Protein AF-A0A0F9KFK3-F1 (afdb_monomer_lite)

Secondary structure (DSSP, 8-state):
------EEPPHHHHHHHS-SB-TTT--BEEEEEE-SSEEEEEETTT--EEEEESE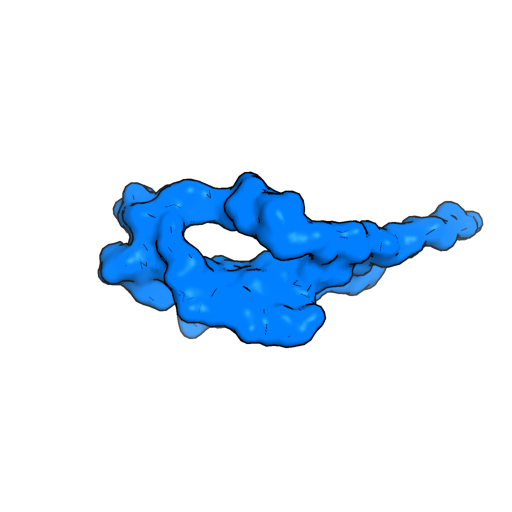EBTTB-------

pLDDT: mean 78.47, std 14.56, range [40.62, 92.25]

Radius of gyration: 12.97 Å; chains: 1; bounding box: 26×20×40 Å

Foldseek 3Di:
DPPPDWQQADPVVQVVVDDQADPPPRAGKAFDDDDPFWTWIARPPPRFIFIGGRTADPVDGPGDGDD

Sequence (67 aa):
MEDIKPIVRTRSEVKELAPKLCVDCKGKVEYWDETSDELVFQCVNCKRFYSIPYIWDPNNPIFYFSH

Structure (mmCIF, N/CA/C/O backbone):
data_AF-A0A0F9KFK3-F1
#
_entry.id   AF-A0A0F9KFK3-F1
#
loop_
_atom_site.group_PDB
_atom_site.id
_atom_site.type_symbol
_atom_site.label_atom_id
_atom_site.label_alt_id
_atom_site.label_comp_id
_atom_site.label_asym_id
_atom_site.label_entity_id
_atom_site.label_seq_id
_atom_site.pdbx_PDB_ins_code
_atom_site.Cartn_x
_atom_site.Cartn_y
_atom_site.Cartn_z
_atom_site.occupancy
_atom_site.B_iso_or_equiv
_atom_site.auth_seq_id
_atom_site.auth_comp_id
_atom_site.auth_asym_id
_atom_site.auth_atom_id
_atom_site.pdbx_PDB_model_num
ATOM 1 N N . MET A 1 1 ? 7.085 9.586 -31.363 1.00 44.84 1 MET A N 1
ATOM 2 C CA . MET A 1 1 ? 6.536 8.791 -30.251 1.00 44.84 1 MET A CA 1
ATOM 3 C C . MET A 1 1 ? 7.583 8.849 -29.171 1.00 44.84 1 MET A C 1
ATOM 5 O O . MET A 1 1 ? 8.692 8.414 -29.431 1.00 44.84 1 MET A O 1
ATOM 9 N N . GLU A 1 2 ? 7.305 9.524 -28.061 1.00 50.97 2 GLU A N 1
ATOM 10 C CA . GLU A 1 2 ? 8.213 9.494 -26.916 1.00 50.97 2 GLU A CA 1
ATOM 11 C C . GLU A 1 2 ? 8.064 8.123 -26.261 1.00 50.97 2 GLU A C 1
ATOM 13 O O . GLU A 1 2 ? 6.983 7.776 -25.789 1.00 50.97 2 GLU A O 1
ATOM 18 N N . ASP A 1 3 ? 9.124 7.319 -26.308 1.00 54.59 3 ASP A N 1
ATOM 19 C CA . ASP A 1 3 ? 9.227 6.056 -25.588 1.00 54.59 3 ASP A CA 1
ATOM 20 C C . ASP A 1 3 ? 9.149 6.343 -24.087 1.00 54.59 3 ASP A C 1
ATOM 22 O O . ASP A 1 3 ? 10.147 6.675 -23.437 1.00 54.59 3 ASP A O 1
ATOM 26 N N . ILE A 1 4 ? 7.943 6.273 -23.527 1.00 61.09 4 ILE A N 1
ATOM 27 C CA . ILE A 1 4 ? 7.752 6.444 -22.093 1.00 61.09 4 ILE A CA 1
ATOM 28 C C . ILE A 1 4 ? 8.336 5.202 -21.420 1.00 61.09 4 ILE A C 1
ATOM 30 O O . ILE A 1 4 ? 7.754 4.120 -21.468 1.00 61.09 4 ILE A O 1
ATOM 34 N N . LYS A 1 5 ? 9.541 5.342 -20.861 1.00 61.66 5 LYS A N 1
ATOM 35 C CA . LYS A 1 5 ? 10.243 4.241 -20.198 1.00 61.66 5 LYS A CA 1
ATOM 36 C C . LYS A 1 5 ? 9.504 3.840 -18.916 1.00 61.66 5 LYS A C 1
ATOM 38 O O . LYS A 1 5 ? 9.056 4.732 -18.189 1.00 61.66 5 LYS A O 1
ATOM 43 N N . PRO A 1 6 ? 9.428 2.536 -18.601 1.00 66.81 6 PRO A N 1
ATOM 44 C CA . PRO A 1 6 ? 8.876 2.078 -17.335 1.00 66.81 6 PRO A CA 1
ATOM 45 C C . PRO A 1 6 ? 9.659 2.685 -16.172 1.00 66.81 6 PRO A C 1
ATOM 47 O O . PRO A 1 6 ? 10.895 2.690 -16.162 1.00 66.81 6 PRO A O 1
ATOM 50 N N . ILE A 1 7 ? 8.933 3.206 -15.186 1.00 74.75 7 ILE A N 1
ATOM 51 C CA . ILE A 1 7 ? 9.523 3.742 -13.963 1.00 74.75 7 ILE A CA 1
ATOM 52 C C . ILE A 1 7 ? 9.675 2.575 -12.996 1.00 74.75 7 ILE A C 1
ATOM 54 O O . ILE A 1 7 ? 8.695 2.099 -12.422 1.00 74.75 7 ILE A O 1
ATOM 58 N N . VAL A 1 8 ? 10.912 2.117 -12.822 1.00 78.50 8 VAL A N 1
ATOM 59 C CA . VAL A 1 8 ? 11.258 1.130 -11.797 1.00 78.50 8 VAL A CA 1
ATOM 60 C C . VAL A 1 8 ? 11.468 1.871 -10.483 1.00 78.50 8 VAL A C 1
ATOM 62 O O . VAL A 1 8 ? 12.363 2.706 -10.371 1.00 78.50 8 VAL A O 1
ATOM 65 N N . ARG A 1 9 ? 10.623 1.578 -9.501 1.00 80.75 9 ARG A N 1
ATOM 66 C CA . ARG A 1 9 ? 10.657 2.145 -8.155 1.00 80.75 9 ARG A CA 1
ATOM 67 C C . ARG A 1 9 ? 11.306 1.176 -7.188 1.00 80.75 9 ARG A C 1
ATOM 69 O O . ARG A 1 9 ? 11.229 -0.040 -7.340 1.00 80.75 9 ARG A O 1
ATOM 76 N N . THR A 1 10 ? 11.915 1.726 -6.153 1.00 82.88 10 THR A N 1
ATOM 77 C CA . THR A 1 10 ? 12.432 0.947 -5.028 1.00 82.88 10 THR A CA 1
ATOM 78 C C . THR A 1 10 ? 11.348 0.678 -3.982 1.00 82.88 10 THR A C 1
ATOM 80 O O . THR A 1 10 ? 10.318 1.349 -3.923 1.00 82.88 10 THR A O 1
ATOM 83 N N . ARG A 1 11 ? 11.606 -0.278 -3.081 1.00 80.56 11 ARG A N 1
ATOM 84 C CA . ARG A 1 11 ? 10.713 -0.613 -1.953 1.00 80.56 11 ARG A CA 1
ATOM 85 C C . ARG A 1 11 ? 10.357 0.586 -1.093 1.00 80.56 11 ARG A C 1
ATOM 87 O O . ARG A 1 11 ? 9.221 0.701 -0.638 1.00 80.56 11 ARG A O 1
ATOM 94 N N . SER A 1 12 ? 11.327 1.459 -0.851 1.00 83.69 12 SER A N 1
ATOM 95 C CA . SER A 1 12 ? 11.121 2.666 -0.057 1.00 83.69 12 SER A CA 1
ATOM 96 C C . SER A 1 12 ? 10.132 3.603 -0.742 1.00 83.69 12 SER A C 1
ATOM 98 O O . SER A 1 12 ? 9.155 3.999 -0.118 1.00 83.69 12 SER A O 1
ATOM 100 N N . GLU A 1 13 ? 10.309 3.855 -2.039 1.00 84.38 13 GLU A N 1
ATOM 101 C CA . GLU A 1 13 ? 9.411 4.722 -2.807 1.00 84.38 13 GLU A CA 1
ATOM 102 C C . GLU A 1 13 ? 7.993 4.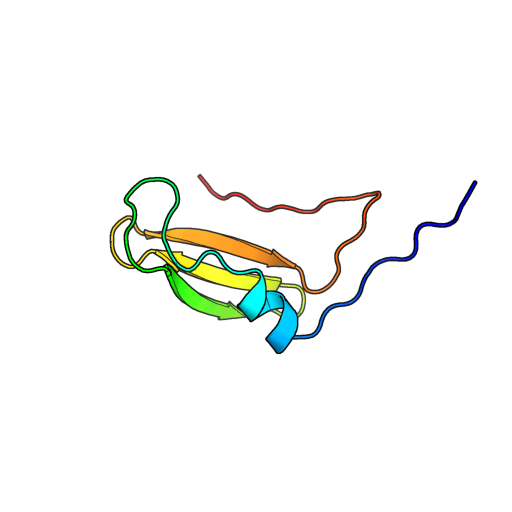154 -2.884 1.00 84.38 13 GLU A C 1
ATOM 104 O O . GLU A 1 13 ? 7.016 4.873 -2.690 1.00 84.38 13 GLU A O 1
ATOM 109 N N . VAL A 1 14 ? 7.858 2.846 -3.109 1.00 83.62 14 VAL A N 1
ATOM 110 C CA . VAL A 1 14 ? 6.546 2.192 -3.151 1.00 83.62 14 VAL A CA 1
ATOM 111 C C . VAL A 1 14 ? 5.833 2.273 -1.793 1.00 83.62 14 VAL A C 1
ATOM 113 O O . VAL A 1 14 ? 4.627 2.515 -1.741 1.00 83.62 14 VAL A O 1
ATOM 116 N N . LYS A 1 15 ? 6.566 2.149 -0.680 1.00 83.00 15 LYS A N 1
ATOM 117 C CA . LYS A 1 15 ? 6.012 2.359 0.668 1.00 83.00 15 LYS A CA 1
ATOM 118 C C . LYS A 1 15 ? 5.549 3.791 0.906 1.00 83.00 15 LYS A C 1
ATOM 120 O O . LYS A 1 15 ? 4.570 3.985 1.619 1.00 83.00 15 LYS A O 1
ATOM 125 N N . GLU A 1 16 ? 6.219 4.780 0.326 1.00 85.38 16 GLU A N 1
ATOM 126 C CA . GLU A 1 16 ? 5.795 6.181 0.421 1.00 85.38 16 GLU A CA 1
ATOM 127 C C . GLU A 1 16 ? 4.536 6.474 -0.405 1.00 85.38 16 GLU A C 1
ATOM 129 O O . GLU A 1 16 ? 3.742 7.334 -0.025 1.00 85.38 16 GLU A O 1
ATOM 134 N N . L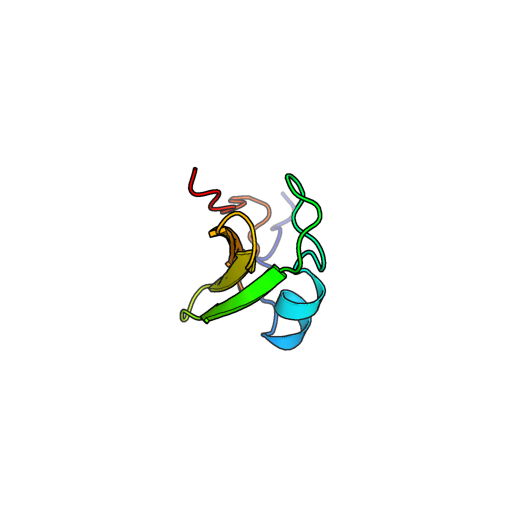EU A 1 17 ? 4.315 5.723 -1.488 1.00 83.31 17 LEU A N 1
ATOM 135 C CA . LEU A 1 17 ? 3.093 5.789 -2.295 1.00 83.31 17 LEU A CA 1
ATOM 136 C C . LEU A 1 17 ? 1.892 5.103 -1.632 1.00 83.31 17 LEU A C 1
ATOM 138 O O . LEU A 1 17 ? 0.750 5.344 -2.031 1.00 83.31 17 LEU A O 1
ATOM 142 N N . ALA A 1 18 ? 2.128 4.253 -0.632 1.00 82.19 18 ALA A N 1
ATOM 143 C CA . ALA A 1 18 ? 1.066 3.537 0.050 1.00 82.19 18 ALA A CA 1
ATOM 144 C C . ALA A 1 18 ? 0.138 4.491 0.817 1.00 82.19 18 ALA A C 1
ATOM 146 O O . ALA A 1 18 ? 0.603 5.357 1.570 1.00 82.19 18 ALA A O 1
ATOM 147 N N . PRO A 1 19 ? -1.192 4.335 0.682 1.00 83.69 19 PRO A N 1
ATOM 148 C CA . PRO A 1 19 ? -2.121 5.148 1.444 1.00 83.69 19 PRO A CA 1
ATOM 149 C C . PRO A 1 19 ? -1.955 4.840 2.934 1.00 83.69 19 PRO A C 1
ATOM 151 O O . PRO A 1 19 ? -2.072 3.696 3.356 1.00 83.69 19 PRO A O 1
ATOM 154 N N . LYS A 1 20 ? -1.724 5.872 3.754 1.00 86.75 20 LYS A N 1
ATOM 155 C CA . LYS A 1 20 ? -1.622 5.716 5.221 1.00 86.75 20 LYS A CA 1
ATOM 156 C C . LYS A 1 20 ? -2.950 5.291 5.859 1.00 86.75 20 LYS A C 1
ATOM 158 O O . LYS A 1 20 ? -2.964 4.658 6.914 1.00 86.75 20 LYS A O 1
ATOM 163 N N . LEU A 1 21 ? -4.062 5.672 5.228 1.00 90.06 21 LEU A N 1
ATOM 164 C CA . LEU A 1 21 ? -5.4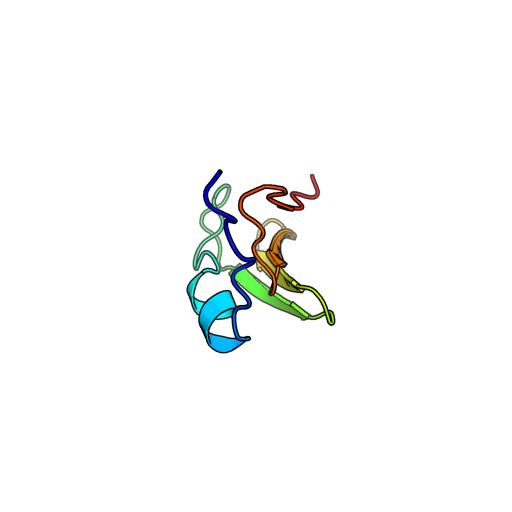22 5.399 5.679 1.00 90.06 21 LEU A CA 1
ATOM 165 C C . 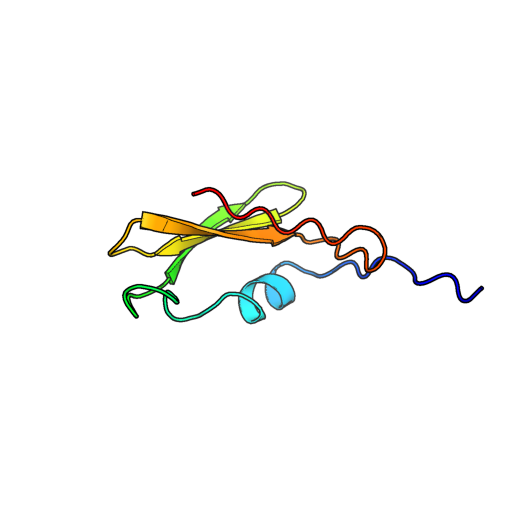LEU A 1 21 ? -6.228 4.759 4.555 1.00 90.06 21 LEU A C 1
ATOM 167 O O . LEU A 1 21 ? -6.127 5.157 3.396 1.00 90.06 21 LEU A O 1
ATOM 171 N N . CYS A 1 22 ? -7.078 3.809 4.923 1.00 88.62 22 CYS A N 1
ATOM 172 C CA . CYS A 1 22 ? -7.996 3.161 4.007 1.00 88.62 22 CYS A CA 1
ATOM 173 C C . CYS A 1 22 ? -8.981 4.185 3.439 1.00 88.62 22 CYS A C 1
ATOM 175 O O . CYS A 1 22 ? -9.550 4.996 4.173 1.00 88.62 22 CYS A O 1
ATOM 177 N N . VAL A 1 23 ? -9.200 4.132 2.128 1.00 85.94 23 VAL A N 1
ATOM 178 C CA . VAL A 1 23 ? -10.123 5.036 1.433 1.00 85.94 23 VAL A CA 1
ATOM 179 C C . VAL A 1 23 ? -11.558 4.872 1.941 1.00 85.94 23 VAL A C 1
ATOM 181 O O . VAL A 1 23 ? -12.212 5.887 2.172 1.00 85.94 23 VAL A O 1
ATOM 184 N N . ASP A 1 24 ? -12.000 3.635 2.187 1.00 84.44 24 ASP A N 1
ATOM 185 C CA . ASP A 1 24 ? -13.371 3.316 2.600 1.00 84.44 24 ASP A CA 1
ATOM 186 C C . ASP A 1 24 ? -13.638 3.601 4.078 1.00 84.44 24 ASP A C 1
ATOM 188 O O . ASP A 1 24 ? -14.550 4.347 4.418 1.00 84.44 24 ASP A O 1
ATOM 192 N N . CYS A 1 25 ? -12.850 3.006 4.978 1.00 89.31 25 CYS A N 1
ATOM 193 C CA . CYS A 1 25 ? -13.152 3.026 6.412 1.00 89.31 25 CYS A CA 1
ATOM 194 C C . CYS A 1 25 ? -12.281 4.001 7.211 1.00 89.31 25 CYS A C 1
ATOM 196 O O . CYS A 1 25 ? -12.382 4.038 8.436 1.00 89.31 25 CYS A O 1
ATOM 198 N N . LYS A 1 26 ? -11.373 4.735 6.545 1.00 90.88 26 LYS A N 1
ATOM 199 C CA . LYS A 1 26 ? -10.343 5.586 7.175 1.00 90.88 26 LYS A CA 1
ATOM 200 C C . LYS A 1 26 ? -9.487 4.859 8.223 1.00 90.88 26 LYS A C 1
ATOM 202 O O . LYS A 1 26 ? -8.800 5.499 9.010 1.00 90.88 26 LYS A O 1
ATOM 207 N N . GLY A 1 27 ? -9.509 3.525 8.229 1.00 90.00 27 GLY A N 1
ATOM 208 C CA . GLY A 1 27 ? -8.715 2.691 9.123 1.00 90.00 27 GLY A CA 1
ATOM 209 C C . GLY A 1 27 ? -7.241 2.680 8.733 1.00 90.00 27 GLY A C 1
ATOM 210 O O . GLY A 1 27 ? -6.883 3.009 7.603 1.00 90.00 27 GLY A O 1
ATOM 211 N N . LYS A 1 28 ? -6.380 2.267 9.665 1.00 92.25 28 LYS A N 1
ATOM 212 C CA . LYS A 1 28 ? -4.940 2.141 9.418 1.00 92.25 28 LYS A CA 1
ATOM 213 C C . LYS A 1 28 ? -4.678 1.113 8.313 1.00 92.25 28 LYS A C 1
ATOM 215 O O . LYS A 1 28 ? -5.275 0.033 8.313 1.00 92.25 28 LYS A O 1
ATOM 220 N N . VAL A 1 29 ? -3.806 1.463 7.376 1.00 91.75 29 VAL A N 1
ATOM 221 C CA . VAL A 1 29 ? -3.277 0.546 6.362 1.00 91.75 29 VAL A CA 1
ATOM 222 C C . VAL A 1 29 ? -1.853 0.197 6.757 1.00 91.75 29 VAL A C 1
ATOM 224 O O . VAL A 1 29 ? -1.058 1.079 7.082 1.00 91.75 29 VAL A O 1
ATOM 227 N N . GLU A 1 30 ? -1.552 -1.094 6.785 1.00 92.06 30 GLU A N 1
ATOM 228 C CA . GLU A 1 30 ? -0.240 -1.612 7.154 1.00 92.06 30 GLU A CA 1
ATOM 229 C C . GLU A 1 30 ? 0.289 -2.530 6.059 1.00 92.06 30 GLU A C 1
ATOM 231 O O . GLU A 1 30 ? -0.466 -3.040 5.231 1.00 92.06 30 GLU A O 1
ATOM 236 N N . TYR A 1 31 ? 1.606 -2.710 6.043 1.00 91.31 31 TYR A N 1
ATOM 237 C CA . TYR A 1 31 ? 2.248 -3.684 5.173 1.00 91.31 31 TYR A CA 1
ATOM 238 C C . TYR A 1 31 ? 1.667 -5.078 5.436 1.00 91.31 31 TYR A C 1
ATOM 240 O O . TYR A 1 31 ? 1.561 -5.489 6.593 1.00 91.31 31 TYR A O 1
ATOM 248 N N . TRP A 1 32 ? 1.303 -5.779 4.366 1.00 90.56 32 TRP A N 1
ATOM 249 C CA . TRP A 1 32 ? 0.766 -7.132 4.428 1.00 90.56 32 TRP A CA 1
ATOM 250 C C . TRP A 1 32 ? 1.753 -8.137 3.843 1.00 90.56 32 TRP A C 1
ATOM 252 O O . TRP A 1 32 ? 2.168 -9.049 4.551 1.00 90.56 32 TRP A O 1
ATOM 262 N N . ASP A 1 33 ? 2.149 -7.947 2.585 1.00 91.06 33 ASP A N 1
ATOM 263 C CA . ASP A 1 33 ? 2.995 -8.890 1.854 1.00 91.06 33 ASP A CA 1
ATOM 264 C C . ASP A 1 33 ? 3.814 -8.182 0.760 1.00 91.06 33 ASP A C 1
ATOM 266 O O . ASP A 1 33 ? 3.628 -6.992 0.491 1.00 91.06 33 ASP A O 1
ATOM 270 N N . GLU A 1 34 ? 4.755 -8.895 0.151 1.00 89.50 34 GLU A N 1
ATOM 271 C CA . GLU A 1 34 ? 5.648 -8.382 -0.885 1.00 89.50 34 GLU A CA 1
ATOM 272 C C . GLU A 1 34 ? 6.001 -9.507 -1.846 1.00 89.50 34 GLU A C 1
ATOM 274 O O . GLU A 1 34 ? 6.513 -10.551 -1.442 1.00 89.50 34 GLU A O 1
ATOM 279 N N . THR A 1 35 ? 5.777 -9.259 -3.129 1.00 86.31 35 THR A N 1
ATOM 280 C CA . THR A 1 35 ? 6.228 -10.131 -4.208 1.00 86.31 35 THR A CA 1
ATOM 281 C C . THR A 1 35 ? 7.406 -9.481 -4.934 1.00 86.31 35 THR A C 1
ATOM 283 O O . THR A 1 35 ? 7.801 -8.349 -4.645 1.00 86.31 35 THR A O 1
ATOM 286 N N . SER A 1 36 ? 7.988 -10.192 -5.900 1.00 82.56 36 SER A N 1
ATOM 287 C CA . SER A 1 36 ? 9.041 -9.637 -6.760 1.00 82.56 36 SER A CA 1
ATOM 288 C C . SER A 1 36 ? 8.567 -8.456 -7.616 1.00 82.56 36 SER A C 1
ATOM 290 O O . SER A 1 36 ? 9.398 -7.670 -8.066 1.00 82.56 36 SER A O 1
ATOM 292 N N . ASP A 1 37 ? 7.254 -8.308 -7.803 1.00 82.38 37 ASP A N 1
ATOM 293 C CA . ASP A 1 37 ? 6.650 -7.349 -8.727 1.00 82.38 37 ASP A CA 1
ATOM 294 C C . ASP A 1 37 ? 5.865 -6.240 -8.017 1.00 82.38 37 ASP A C 1
ATOM 296 O O . ASP A 1 37 ? 5.761 -5.133 -8.548 1.00 82.38 37 ASP A O 1
ATOM 300 N N . GLU A 1 38 ? 5.378 -6.468 -6.792 1.00 85.75 38 GLU A N 1
ATOM 301 C CA . GLU A 1 38 ? 4.550 -5.504 -6.060 1.00 85.75 38 GLU A CA 1
ATOM 302 C C . GLU A 1 38 ? 4.669 -5.585 -4.531 1.00 85.75 38 GLU A C 1
ATOM 304 O O . GLU A 1 38 ? 4.997 -6.615 -3.943 1.00 85.75 38 GLU A O 1
ATOM 309 N N . LEU A 1 39 ? 4.346 -4.471 -3.872 1.00 88.75 39 LEU A N 1
ATOM 310 C CA . LEU A 1 39 ? 4.078 -4.418 -2.437 1.00 88.75 39 LEU A CA 1
ATOM 311 C C . LEU A 1 39 ? 2.581 -4.443 -2.175 1.00 88.75 39 LEU A C 1
ATOM 313 O O . LEU A 1 39 ? 1.827 -3.651 -2.742 1.00 88.75 39 LEU A O 1
ATOM 317 N N . VAL A 1 40 ? 2.179 -5.281 -1.228 1.00 90.00 40 VAL A N 1
ATOM 318 C CA . VAL A 1 40 ? 0.795 -5.420 -0.795 1.00 90.00 40 VAL A CA 1
ATOM 319 C C . VAL A 1 40 ? 0.640 -4.844 0.607 1.00 90.00 40 VAL A C 1
ATOM 321 O O . VAL A 1 40 ? 1.354 -5.185 1.552 1.00 90.00 40 VAL A O 1
ATOM 324 N N . PHE A 1 41 ? -0.352 -3.983 0.760 1.00 90.69 41 PHE A N 1
ATOM 325 C CA . PHE A 1 41 ? -0.778 -3.405 2.021 1.00 90.69 41 PHE A CA 1
ATOM 326 C C . PHE A 1 41 ? -2.213 -3.827 2.307 1.00 90.69 41 PHE A C 1
ATOM 328 O O . PHE A 1 41 ? -3.011 -4.027 1.393 1.00 90.69 41 PHE A O 1
ATOM 335 N N . GLN A 1 42 ? -2.568 -3.940 3.580 1.00 91.69 42 GLN A N 1
ATOM 336 C CA . GLN A 1 42 ? -3.916 -4.286 4.003 1.00 91.69 42 GLN A CA 1
ATOM 337 C C . GLN A 1 42 ? -4.413 -3.286 5.042 1.00 91.69 42 GLN A C 1
ATOM 339 O O . GLN A 1 42 ? -3.704 -2.910 5.976 1.00 91.69 42 GLN A O 1
ATOM 344 N N . CYS A 1 43 ? -5.673 -2.874 4.915 1.00 92.19 43 C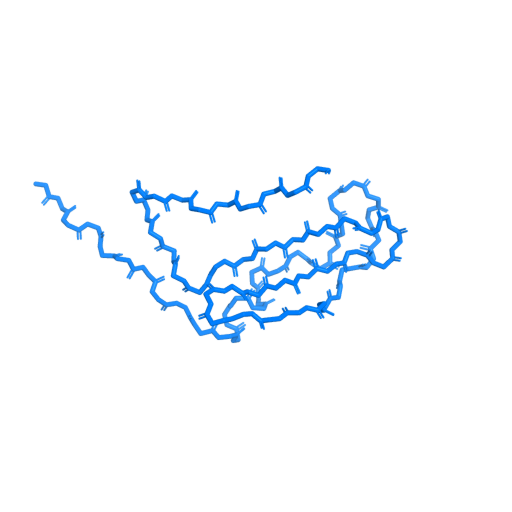YS A N 1
ATOM 345 C CA . CYS A 1 43 ? -6.355 -2.203 6.005 1.00 92.19 43 CYS A CA 1
ATOM 346 C C . CYS A 1 43 ? -6.648 -3.187 7.138 1.00 92.19 43 CYS A C 1
ATOM 348 O O . CYS A 1 43 ? -7.367 -4.168 6.953 1.00 92.19 43 CYS A O 1
ATOM 350 N N . VAL A 1 44 ? -6.190 -2.878 8.349 1.00 90.44 44 VAL A N 1
ATOM 351 C CA . VAL A 1 44 ? -6.428 -3.749 9.509 1.00 90.44 44 VAL A CA 1
ATOM 352 C C . VAL A 1 44 ? -7.901 -3.849 9.902 1.00 90.44 44 VAL A C 1
ATOM 354 O O . VAL A 1 44 ? -8.295 -4.861 10.477 1.00 90.44 44 VAL A O 1
ATOM 357 N N . ASN A 1 45 ? -8.701 -2.831 9.564 1.00 91.44 45 ASN A N 1
ATOM 358 C CA . ASN A 1 45 ? -10.100 -2.710 9.971 1.00 91.44 45 ASN A CA 1
ATOM 359 C C . ASN A 1 45 ? -11.056 -3.400 8.982 1.00 91.44 45 ASN A C 1
ATOM 361 O O . ASN A 1 45 ? -11.751 -4.340 9.345 1.00 91.44 45 ASN A O 1
ATOM 365 N N . CYS A 1 46 ? -11.058 -2.978 7.712 1.00 90.44 46 CYS A N 1
ATOM 366 C CA . CYS A 1 46 ? -11.967 -3.523 6.692 1.00 90.44 46 CYS A CA 1
ATOM 367 C C . CYS A 1 46 ? -11.343 -4.619 5.816 1.00 90.44 46 CYS A C 1
ATOM 369 O O . CYS A 1 46 ? -11.992 -5.084 4.886 1.00 90.44 46 CYS A O 1
ATOM 371 N N . LYS A 1 47 ? -10.082 -5.000 6.069 1.00 88.81 47 LYS A N 1
ATOM 372 C CA . LYS A 1 47 ? -9.342 -6.026 5.312 1.00 88.81 47 LYS A CA 1
ATOM 373 C C . LYS A 1 47 ? -9.180 -5.745 3.815 1.00 88.81 47 LYS A C 1
ATOM 375 O O . LYS A 1 47 ? -8.781 -6.633 3.072 1.00 88.81 47 LYS A O 1
ATOM 380 N N . ARG A 1 48 ? -9.407 -4.502 3.378 1.00 86.75 48 ARG A N 1
ATOM 381 C CA . ARG A 1 48 ? -9.163 -4.073 1.997 1.00 86.75 48 ARG A CA 1
ATOM 382 C C . ARG A 1 48 ? -7.672 -4.101 1.670 1.00 86.75 48 ARG A C 1
ATOM 384 O O . ARG A 1 48 ? -6.868 -3.617 2.470 1.00 86.75 48 ARG A O 1
ATOM 391 N N . PHE A 1 49 ? -7.331 -4.626 0.500 1.00 88.06 49 PHE A N 1
ATOM 392 C CA . PHE A 1 49 ? -5.957 -4.726 0.017 1.00 88.06 49 PHE A CA 1
ATOM 393 C C . PHE A 1 49 ? -5.601 -3.569 -0.923 1.00 88.06 49 PHE A C 1
ATOM 395 O O . PHE A 1 49 ? -6.447 -3.072 -1.669 1.00 88.06 49 PHE A O 1
ATOM 402 N N . TYR A 1 50 ? -4.341 -3.151 -0.870 1.00 85.44 50 TYR A N 1
ATOM 403 C CA . TYR A 1 50 ? -3.734 -2.145 -1.732 1.00 85.44 50 TYR A CA 1
ATOM 404 C C . TYR A 1 50 ? -2.425 -2.704 -2.269 1.00 85.44 50 TYR A C 1
ATOM 406 O O . TYR A 1 50 ? -1.491 -2.929 -1.509 1.00 85.44 50 TYR A O 1
ATOM 414 N N . SER A 1 51 ? -2.369 -2.912 -3.570 1.00 87.25 51 SER A N 1
ATOM 415 C CA . SER A 1 51 ? -1.217 -3.457 -4.281 1.00 87.25 51 SER A CA 1
ATOM 416 C C . SER A 1 51 ? -0.559 -2.338 -5.073 1.00 87.25 51 SER A C 1
ATOM 418 O O . SER A 1 51 ? -1.238 -1.616 -5.806 1.00 87.25 51 SER A O 1
ATOM 420 N N . ILE A 1 52 ? 0.746 -2.152 -4.897 1.00 85.69 52 ILE A N 1
ATOM 421 C CA . ILE A 1 52 ? 1.508 -1.128 -5.608 1.00 85.69 52 ILE A CA 1
ATOM 422 C C . ILE A 1 52 ? 2.694 -1.799 -6.301 1.00 85.69 52 ILE A C 1
ATOM 424 O O . ILE A 1 52 ? 3.584 -2.306 -5.613 1.00 85.69 52 ILE A O 1
ATOM 428 N N . PRO A 1 53 ? 2.735 -1.794 -7.644 1.00 85.19 53 PRO A N 1
ATOM 429 C CA . PRO A 1 53 ? 3.814 -2.425 -8.384 1.00 85.19 53 PRO A CA 1
ATOM 430 C C . PRO A 1 53 ? 5.124 -1.640 -8.252 1.00 85.19 53 PRO A C 1
ATOM 432 O O . PRO A 1 53 ? 5.137 -0.404 -8.208 1.00 85.19 53 PRO A O 1
ATOM 435 N N . TYR A 1 54 ? 6.237 -2.371 -8.246 1.00 84.00 54 TYR A N 1
ATOM 436 C CA . TYR A 1 54 ? 7.585 -1.812 -8.345 1.00 84.00 54 TYR A CA 1
ATOM 437 C C . TYR A 1 54 ? 7.840 -1.198 -9.717 1.00 84.00 54 TYR A C 1
ATOM 439 O O . TYR A 1 54 ? 8.526 -0.187 -9.825 1.00 84.00 54 TYR A O 1
ATOM 447 N N . ILE A 1 55 ? 7.275 -1.786 -10.769 1.00 80.25 55 ILE A N 1
ATOM 448 C CA . ILE A 1 55 ? 7.417 -1.302 -12.138 1.00 80.25 55 ILE A CA 1
ATOM 449 C C . ILE A 1 55 ? 6.115 -0.606 -12.519 1.00 80.25 55 ILE A C 1
ATOM 451 O O . ILE A 1 55 ? 5.088 -1.248 -12.725 1.00 80.25 55 ILE A O 1
ATOM 455 N N . TRP A 1 56 ? 6.150 0.722 -12.598 1.00 72.62 56 TRP A N 1
ATOM 456 C CA . TRP A 1 56 ? 5.032 1.495 -13.119 1.00 72.62 56 TRP A CA 1
ATOM 457 C C . TRP A 1 56 ? 5.253 1.747 -14.605 1.00 72.62 56 TRP A C 1
ATOM 459 O O . TRP A 1 56 ? 6.115 2.545 -14.986 1.00 72.62 56 TRP A O 1
ATOM 469 N N . ASP A 1 57 ? 4.474 1.058 -15.435 1.00 66.94 57 ASP A N 1
ATOM 470 C CA . ASP A 1 57 ? 4.437 1.321 -16.865 1.00 66.94 57 ASP A CA 1
ATOM 471 C C . ASP A 1 57 ? 3.268 2.274 -17.189 1.00 66.94 57 ASP A C 1
ATOM 473 O O . ASP A 1 57 ? 2.106 1.930 -16.958 1.00 66.94 57 ASP A O 1
ATOM 477 N N . PRO A 1 58 ? 3.533 3.485 -17.702 1.00 64.12 58 PRO A N 1
ATOM 478 C CA . PRO A 1 58 ? 2.483 4.430 -18.081 1.00 64.12 58 PRO A CA 1
ATOM 479 C C . PRO A 1 58 ? 1.607 3.938 -19.240 1.00 64.12 58 PRO A C 1
ATOM 481 O O . PRO A 1 58 ? 0.479 4.408 -19.376 1.00 64.12 58 PRO A O 1
ATOM 484 N N . ASN A 1 59 ? 2.099 3.009 -20.067 1.00 60.59 59 ASN A N 1
ATOM 485 C CA . ASN A 1 59 ? 1.327 2.416 -21.161 1.00 60.59 59 ASN A CA 1
ATOM 486 C C . ASN A 1 59 ? 0.521 1.196 -20.703 1.00 60.59 59 ASN A C 1
ATOM 488 O O . ASN A 1 59 ? -0.409 0.783 -21.395 1.00 60.59 59 ASN A O 1
ATOM 492 N N . ASN A 1 60 ? 0.860 0.623 -19.548 1.00 54.59 60 ASN A N 1
ATOM 493 C CA . ASN A 1 60 ? 0.139 -0.490 -18.952 1.00 54.59 60 ASN A CA 1
ATOM 494 C C . ASN A 1 60 ? 0.051 -0.299 -17.427 1.00 54.59 60 ASN A C 1
ATOM 496 O O . ASN A 1 60 ? 0.820 -0.902 -16.675 1.00 54.59 60 ASN A O 1
ATOM 500 N N . PRO A 1 61 ? -0.844 0.588 -16.951 1.00 54.19 61 PRO A N 1
ATOM 501 C CA . PRO A 1 61 ? -1.003 0.852 -15.531 1.00 54.19 61 PRO A CA 1
ATOM 502 C C . PRO A 1 61 ? -1.660 -0.354 -14.849 1.00 54.19 61 PRO A C 1
ATOM 504 O O . PRO A 1 61 ? -2.882 -0.436 -14.723 1.00 54.19 61 PRO A O 1
ATOM 507 N N . ILE A 1 62 ? -0.841 -1.310 -14.413 1.00 55.16 62 ILE A N 1
ATOM 508 C CA . ILE A 1 62 ? -1.288 -2.477 -13.657 1.00 55.16 62 ILE A CA 1
ATOM 509 C C . ILE A 1 62 ? -1.629 -2.013 -12.234 1.00 55.16 62 ILE A C 1
ATOM 511 O O . ILE A 1 62 ? -0.787 -1.994 -11.340 1.00 55.16 62 ILE A O 1
ATOM 515 N N . PHE A 1 63 ? -2.871 -1.585 -12.024 1.00 55.16 63 PHE A N 1
ATOM 516 C CA . PHE A 1 63 ? -3.423 -1.350 -10.694 1.00 55.16 63 PHE A CA 1
ATOM 517 C C . PHE A 1 63 ? -4.359 -2.509 -10.348 1.00 55.16 63 PHE A C 1
ATOM 519 O O . PHE A 1 63 ? -5.513 -2.534 -10.778 1.00 55.16 63 PHE A O 1
ATOM 526 N N . TYR A 1 64 ? -3.874 -3.487 -9.583 1.00 53.94 64 TYR A N 1
ATOM 527 C CA . TYR A 1 64 ? -4.737 -4.539 -9.054 1.00 53.94 64 TYR A CA 1
ATOM 528 C C . TYR A 1 64 ? -5.553 -3.977 -7.886 1.00 53.94 64 TYR A C 1
ATOM 530 O O . TYR A 1 64 ? -5.015 -3.687 -6.819 1.00 53.94 64 TYR A O 1
ATOM 538 N N . PHE A 1 65 ? -6.860 -3.817 -8.091 1.00 49.59 65 PHE A N 1
ATOM 539 C CA . PHE A 1 65 ? -7.833 -3.596 -7.024 1.00 49.59 65 PHE A CA 1
ATOM 540 C C . PHE A 1 65 ? -8.633 -4.891 -6.854 1.00 49.59 65 PHE A C 1
ATOM 542 O O . PHE A 1 65 ? -9.586 -5.124 -7.594 1.00 49.59 65 PHE A O 1
ATOM 549 N N . SER A 1 66 ? -8.248 -5.755 -5.912 1.00 40.62 66 SER A N 1
ATOM 550 C CA . SER A 1 66 ? -9.082 -6.916 -5.565 1.00 40.62 66 SER A CA 1
ATOM 551 C C . SER A 1 66 ? -10.263 -6.456 -4.702 1.00 40.62 66 SER A C 1
ATOM 553 O O . SER A 1 66 ? -10.061 -5.784 -3.685 1.00 40.62 66 SER A O 1
ATOM 555 N N . HIS A 1 67 ? -11.479 -6.761 -5.167 1.00 44.72 67 HIS A N 1
ATOM 556 C CA . HIS A 1 67 ? -12.771 -6.403 -4.570 1.00 44.72 67 HIS A CA 1
ATOM 557 C C . HIS A 1 67 ? -13.267 -7.472 -3.587 1.00 44.72 67 HIS A C 1
ATOM 559 O O . HIS A 1 67 ? -12.943 -8.660 -3.800 1.00 44.72 67 HIS A O 1
#

Organism: NCBI:txid412755